Protein AF-A0A848V2J5-F1 (afdb_monomer_lite)

pLDDT: mean 89.2, std 7.82, range [51.78, 96.5]

Foldseek 3Di:
DVLVVVLVVLVVVLVVVLVVLQVQLPDDDPDPLVSVLRNVLSNLVSQLSNLVSVCVSCVSVVDDCVVVSVVSNVVSVVVNVVSVVVSCCVVVVVVVVVVVVVVVVVD

Radius of gyration: 19.84 Å; chains: 1; bounding box: 43×23×65 Å

Sequence (107 aa):
MEQYLPTLIMLAITVAFTALILFPTRFKFGTDLVRFYWIGFWVFLAMISFVAGGSQVLSLAGFQIDDIAVAALTGILTSFVLFVVFAWVRLAGAAMFEGFRRIRKTA

Secondary structure (DSSP, 8-state):
-TTHHHHHHHHHHHHHHHHHHTGGGG---SSHHHHHHHHHHHHHHHHHHHHHHHHHHHHHTT---HHHHHHHHHHHHHHHHHHHHHHHHHHHHHHHHHHHHHHHHH-

Structure (mmCIF, N/CA/C/O backbone):
data_AF-A0A848V2J5-F1
#
_entry.id   AF-A0A848V2J5-F1
#
loop_
_atom_site.group_PDB
_atom_site.id
_atom_site.type_symbol
_atom_site.label_atom_id
_atom_site.label_alt_id
_atom_site.label_comp_id
_atom_site.label_asym_id
_atom_site.label_entity_id
_atom_site.label_seq_id
_atom_site.pdbx_PDB_ins_code
_atom_site.Cartn_x
_atom_site.Cartn_y
_atom_site.Cartn_z
_atom_site.occupancy
_atom_site.B_iso_or_equiv
_atom_site.auth_seq_id
_atom_site.auth_comp_id
_atom_site.auth_asym_id
_atom_site.auth_atom_id
_atom_site.pdbx_PDB_model_num
ATOM 1 N N . MET A 1 1 ? 19.264 -9.099 -27.340 1.00 51.78 1 MET A N 1
ATOM 2 C CA . MET A 1 1 ? 18.246 -10.078 -26.889 1.00 51.78 1 MET A CA 1
ATOM 3 C C . MET A 1 1 ? 18.444 -10.529 -25.439 1.00 51.78 1 MET A C 1
ATOM 5 O O . MET A 1 1 ? 17.470 -10.947 -24.835 1.00 51.78 1 MET A O 1
ATOM 9 N N . GLU A 1 2 ? 19.637 -10.373 -24.852 1.00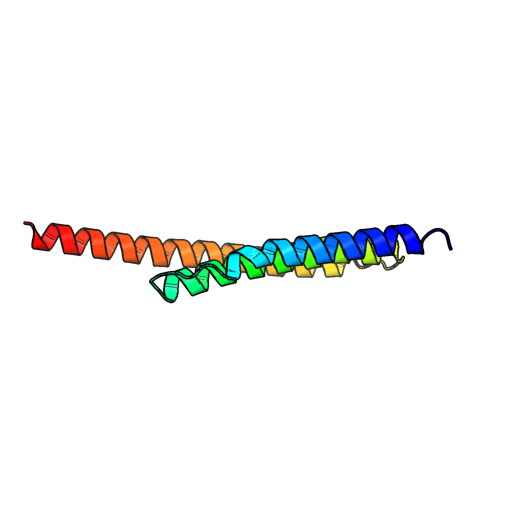 62.25 2 GLU A N 1
ATOM 10 C CA . GLU A 1 2 ? 19.956 -10.816 -23.477 1.00 62.25 2 GLU A CA 1
ATOM 11 C C . GLU A 1 2 ? 19.228 -10.042 -22.355 1.00 62.25 2 GLU A C 1
ATOM 13 O O . GLU A 1 2 ? 19.054 -10.556 -21.258 1.00 62.25 2 GLU A O 1
ATOM 18 N N . GLN A 1 3 ? 18.752 -8.821 -22.625 1.00 67.31 3 GLN A N 1
ATOM 19 C CA . GLN A 1 3 ? 18.168 -7.938 -21.604 1.00 67.31 3 GLN A CA 1
ATOM 20 C C . GLN A 1 3 ? 16.666 -8.165 -21.355 1.00 67.31 3 GLN A C 1
ATOM 22 O O . GLN A 1 3 ? 16.166 -7.846 -20.286 1.00 67.31 3 GLN A O 1
ATOM 27 N N . TYR A 1 4 ? 15.930 -8.763 -22.298 1.00 81.44 4 TYR A N 1
ATOM 28 C CA . TYR A 1 4 ? 14.471 -8.913 -22.173 1.00 81.44 4 TYR A CA 1
ATOM 29 C C . TYR A 1 4 ? 14.055 -10.008 -21.187 1.00 81.44 4 TYR A C 1
ATOM 31 O O . TYR A 1 4 ? 13.032 -9.884 -20.516 1.00 81.44 4 TYR A O 1
ATOM 39 N N . LEU A 1 5 ? 14.847 -11.077 -21.091 1.00 89.94 5 LEU A N 1
ATOM 40 C CA . LEU A 1 5 ? 14.564 -12.210 -20.216 1.00 89.94 5 LEU A CA 1
ATOM 41 C C . LEU A 1 5 ? 14.552 -11.821 -18.722 1.00 89.94 5 LEU A C 1
ATOM 43 O O . LEU A 1 5 ? 13.544 -12.092 -18.067 1.00 89.94 5 LEU A O 1
ATOM 47 N N . PRO A 1 6 ? 15.572 -11.132 -18.168 1.00 89.56 6 PRO A N 1
ATOM 48 C CA . PRO A 1 6 ? 15.536 -10.692 -16.772 1.00 89.56 6 PRO A CA 1
ATOM 49 C C . PRO A 1 6 ? 14.426 -9.667 -16.497 1.00 89.56 6 PRO A C 1
ATOM 51 O O . PRO A 1 6 ? 13.756 -9.766 -15.469 1.00 89.56 6 PRO A O 1
ATOM 54 N N . THR A 1 7 ? 14.157 -8.741 -17.425 1.00 91.56 7 THR A N 1
ATOM 55 C CA . THR A 1 7 ? 13.055 -7.772 -17.295 1.00 91.56 7 THR A CA 1
ATOM 56 C C . THR A 1 7 ? 11.695 -8.466 -17.191 1.00 91.56 7 THR A C 1
ATOM 58 O O . THR A 1 7 ? 10.890 -8.122 -16.326 1.00 91.56 7 THR A O 1
ATOM 61 N N . 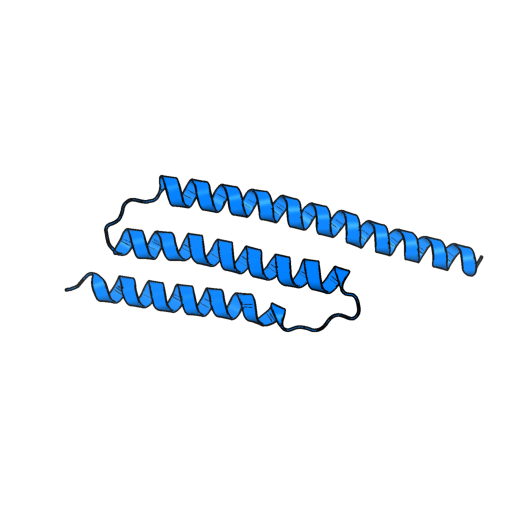LEU A 1 8 ? 11.439 -9.475 -18.032 1.00 91.25 8 LEU A N 1
ATOM 62 C CA . LEU A 1 8 ? 10.187 -10.238 -18.009 1.00 91.25 8 LEU A CA 1
ATOM 63 C C . LEU A 1 8 ? 10.033 -11.067 -16.731 1.00 91.25 8 LEU A C 1
ATOM 65 O O . LEU A 1 8 ? 8.942 -11.105 -16.162 1.00 91.25 8 LEU A O 1
ATOM 69 N N . ILE A 1 9 ? 11.112 -11.694 -16.254 1.00 93.06 9 ILE A N 1
ATOM 70 C CA . ILE A 1 9 ? 11.099 -12.445 -14.992 1.00 93.06 9 ILE A CA 1
ATOM 71 C C . ILE A 1 9 ? 10.777 -11.506 -13.827 1.00 93.06 9 ILE A C 1
ATOM 73 O O . ILE A 1 9 ? 9.899 -11.806 -13.019 1.00 93.06 9 ILE A O 1
ATOM 77 N N . MET A 1 10 ? 11.434 -10.346 -13.758 1.00 93.31 10 MET A N 1
ATOM 78 C CA . MET A 1 10 ? 11.197 -9.383 -12.687 1.00 93.31 10 MET A CA 1
ATOM 79 C C . MET A 1 10 ? 9.777 -8.805 -12.725 1.00 93.31 10 MET A C 1
ATOM 81 O O . MET A 1 10 ? 9.150 -8.647 -11.674 1.00 93.31 10 MET A O 1
ATOM 85 N N . LEU A 1 11 ? 9.235 -8.561 -13.922 1.00 93.00 11 LEU A N 1
ATOM 86 C CA . LEU A 1 11 ? 7.844 -8.152 -14.100 1.00 93.00 11 LEU A CA 1
ATOM 87 C C . LEU A 1 11 ? 6.882 -9.233 -13.594 1.00 93.00 11 LEU A C 1
ATOM 89 O O . LEU A 1 11 ? 5.983 -8.932 -12.812 1.00 93.00 11 LEU A O 1
ATOM 93 N N . ALA A 1 12 ? 7.089 -10.490 -13.994 1.00 95.00 12 ALA A N 1
ATOM 94 C CA . ALA A 1 12 ? 6.245 -11.607 -13.581 1.00 95.00 12 ALA A CA 1
ATOM 95 C C . ALA A 1 12 ? 6.258 -11.799 -12.057 1.00 95.00 12 ALA A C 1
ATOM 97 O O . ALA A 1 12 ? 5.196 -11.945 -11.451 1.00 95.00 12 ALA A O 1
ATOM 98 N N . ILE A 1 13 ? 7.437 -11.732 -11.431 1.00 94.88 13 ILE A N 1
ATOM 99 C CA . ILE A 1 13 ? 7.586 -11.810 -9.972 1.00 94.88 13 ILE A CA 1
ATOM 100 C C . ILE A 1 13 ? 6.869 -10.634 -9.306 1.00 94.88 13 ILE A C 1
ATOM 102 O O . ILE A 1 13 ? 6.081 -10.852 -8.391 1.00 94.88 13 ILE A O 1
ATOM 106 N N . THR A 1 14 ? 7.073 -9.404 -9.785 1.00 94.38 14 THR A N 1
ATOM 107 C CA . THR A 1 14 ? 6.419 -8.214 -9.217 1.00 94.38 14 THR A CA 1
ATOM 108 C C . THR A 1 14 ? 4.900 -8.350 -9.264 1.00 94.38 14 THR A C 1
ATOM 110 O O . THR A 1 14 ? 4.238 -8.192 -8.243 1.00 94.38 14 THR A O 1
ATOM 113 N N . VAL A 1 15 ? 4.339 -8.729 -10.416 1.00 93.81 15 VAL A N 1
ATOM 114 C CA . VAL A 1 15 ? 2.891 -8.927 -10.574 1.00 93.81 15 VAL A CA 1
ATOM 115 C C . VAL A 1 15 ? 2.383 -10.053 -9.671 1.00 93.81 15 VAL A C 1
ATOM 117 O O . VAL A 1 15 ? 1.361 -9.880 -9.005 1.00 93.81 15 VAL A O 1
ATOM 120 N N . ALA A 1 16 ? 3.095 -11.180 -9.602 1.00 94.94 16 ALA A N 1
ATOM 121 C CA . ALA A 1 16 ? 2.715 -12.310 -8.760 1.00 94.94 16 ALA A CA 1
ATOM 122 C C . ALA A 1 16 ? 2.704 -11.931 -7.270 1.00 94.94 16 ALA A C 1
ATOM 124 O O . ALA A 1 16 ? 1.719 -12.190 -6.578 1.00 94.94 16 ALA A O 1
ATOM 125 N N . PHE A 1 17 ? 3.753 -11.269 -6.779 1.00 94.31 17 PHE A N 1
ATOM 126 C CA . PHE A 1 17 ? 3.834 -10.836 -5.384 1.00 94.31 17 PHE A CA 1
ATOM 127 C C . PHE A 1 17 ? 2.816 -9.743 -5.058 1.00 94.31 17 PHE A C 1
ATOM 129 O O . PHE A 1 17 ? 2.126 -9.850 -4.046 1.00 94.31 17 PHE A O 1
ATOM 136 N N . THR A 1 18 ? 2.641 -8.740 -5.921 1.00 93.19 18 THR A N 1
ATOM 137 C CA . THR A 1 18 ? 1.603 -7.715 -5.742 1.00 93.19 18 THR A CA 1
ATOM 138 C C . THR A 1 18 ? 0.206 -8.344 -5.683 1.00 93.19 18 THR A C 1
ATOM 140 O O . THR A 1 18 ? -0.602 -7.967 -4.834 1.00 93.19 18 THR A O 1
ATOM 143 N N . ALA A 1 19 ? -0.080 -9.348 -6.518 1.00 93.31 19 ALA A N 1
ATOM 144 C CA . ALA A 1 19 ? -1.348 -10.074 -6.478 1.00 93.31 19 ALA A CA 1
ATOM 145 C C . ALA A 1 19 ? -1.516 -10.902 -5.191 1.00 93.31 19 ALA A C 1
ATOM 147 O O . ALA A 1 19 ? -2.602 -10.914 -4.606 1.00 93.31 19 ALA A O 1
ATOM 148 N N . LEU A 1 20 ? -0.451 -11.556 -4.715 1.00 94.06 20 LEU A N 1
ATOM 149 C CA . LEU A 1 20 ? -0.459 -12.304 -3.453 1.00 94.06 20 LEU A CA 1
ATOM 150 C C . LEU A 1 20 ? -0.696 -11.392 -2.244 1.00 94.06 20 LEU A C 1
ATOM 152 O O . LEU A 1 20 ? -1.455 -11.756 -1.348 1.00 94.06 20 LEU A O 1
ATOM 156 N N . ILE A 1 21 ? -0.125 -10.186 -2.241 1.00 92.81 21 ILE A N 1
ATOM 157 C CA . ILE A 1 21 ? -0.348 -9.180 -1.191 1.00 92.81 21 ILE A CA 1
ATOM 158 C C . ILE A 1 21 ? -1.819 -8.755 -1.127 1.00 92.81 21 ILE A C 1
ATOM 160 O O . ILE A 1 21 ? -2.320 -8.436 -0.053 1.00 92.81 21 ILE A O 1
ATOM 164 N N . LEU A 1 22 ? -2.552 -8.801 -2.241 1.00 92.62 22 LEU A N 1
ATOM 165 C CA . LEU A 1 22 ? -3.986 -8.509 -2.253 1.00 92.62 22 LEU A CA 1
ATOM 166 C C . LEU A 1 22 ? -4.851 -9.685 -1.781 1.00 92.62 22 LEU A C 1
ATOM 168 O O . LEU A 1 22 ? -6.040 -9.489 -1.531 1.00 92.62 22 LEU A O 1
ATOM 172 N N . PHE A 1 23 ? -4.307 -10.891 -1.613 1.00 91.81 23 PHE A N 1
ATOM 173 C CA . PHE A 1 23 ? -5.081 -12.061 -1.185 1.00 91.81 23 PHE A CA 1
ATOM 174 C C . PHE A 1 23 ? -5.865 -11.850 0.128 1.00 91.81 23 PHE A C 1
ATOM 176 O O . PHE A 1 23 ? -7.061 -12.165 0.165 1.00 91.81 23 PHE A O 1
ATOM 183 N N . PRO A 1 24 ? -5.281 -11.250 1.184 1.00 90.00 24 PRO A N 1
ATOM 184 C CA . PRO A 1 24 ? -5.972 -11.059 2.454 1.00 90.00 24 PRO A CA 1
ATOM 185 C C . PRO A 1 24 ? -7.159 -10.091 2.371 1.00 90.00 24 PRO A C 1
ATOM 187 O O . PRO A 1 24 ? -8.007 -10.099 3.262 1.00 90.00 24 PRO A O 1
ATOM 190 N N . THR A 1 25 ? -7.289 -9.287 1.307 1.00 90.75 25 THR A N 1
ATOM 191 C CA . THR A 1 25 ? -8.440 -8.377 1.116 1.00 90.75 25 THR A CA 1
ATOM 192 C C . THR A 1 25 ? -9.784 -9.108 1.046 1.00 90.75 25 THR A C 1
ATOM 194 O O . THR A 1 25 ? -10.833 -8.495 1.252 1.00 90.75 25 THR A O 1
ATOM 197 N N . ARG A 1 26 ? -9.773 -10.424 0.797 1.00 87.94 26 ARG A N 1
ATOM 198 C CA . ARG A 1 26 ? -10.980 -11.257 0.736 1.00 87.94 26 ARG A CA 1
ATOM 199 C C . ARG A 1 26 ? -11.538 -11.663 2.099 1.00 87.94 26 ARG A C 1
ATOM 201 O O . ARG A 1 26 ? -12.636 -12.221 2.146 1.00 87.94 26 ARG A O 1
ATOM 208 N N . PHE A 1 27 ? -10.824 -11.409 3.195 1.00 89.69 27 PHE A N 1
ATOM 209 C CA . PHE A 1 27 ? -11.340 -11.727 4.522 1.00 89.69 27 PHE A CA 1
ATOM 210 C C . PHE A 1 27 ? -12.564 -10.872 4.865 1.00 89.69 27 PHE A C 1
ATOM 212 O O . PHE A 1 27 ? -12.600 -9.660 4.642 1.00 89.69 27 PHE A O 1
ATOM 219 N N . LYS A 1 28 ? -13.596 -11.533 5.397 1.00 87.69 28 LYS A N 1
ATOM 220 C CA . LYS A 1 28 ? -14.831 -10.890 5.847 1.00 87.69 28 LYS A CA 1
ATOM 221 C C . LYS A 1 28 ? -14.684 -10.516 7.318 1.00 87.69 28 LYS A C 1
ATOM 223 O O . LYS A 1 28 ? -14.327 -11.363 8.130 1.00 87.69 28 LYS A O 1
ATOM 228 N N . PHE A 1 29 ? -14.997 -9.268 7.650 1.00 86.31 29 PHE A N 1
ATOM 229 C CA . PHE A 1 29 ? -15.010 -8.766 9.024 1.00 86.31 29 PHE A CA 1
ATOM 230 C C . PHE A 1 29 ? -16.435 -8.423 9.441 1.00 86.31 29 PHE A C 1
ATOM 232 O O . PHE A 1 29 ? -17.254 -8.059 8.600 1.00 86.31 29 PHE A O 1
ATOM 239 N N . GLY A 1 30 ? -16.719 -8.533 10.740 1.00 79.81 30 GLY A N 1
ATOM 240 C CA . GLY A 1 30 ? -18.044 -8.239 11.292 1.00 79.81 30 GLY A CA 1
ATOM 241 C C . GLY A 1 30 ? -18.417 -6.754 11.268 1.00 79.81 30 GLY A C 1
ATOM 242 O O . GLY A 1 30 ? -19.595 -6.429 11.335 1.00 79.81 30 GLY A O 1
ATOM 243 N N . THR A 1 31 ? -17.438 -5.853 11.157 1.00 86.19 31 THR A N 1
ATOM 244 C CA . THR A 1 31 ? -17.662 -4.405 11.083 1.00 86.19 31 THR A CA 1
ATOM 245 C C . THR A 1 31 ? -17.061 -3.820 9.809 1.00 86.19 31 THR A C 1
ATOM 247 O O . THR A 1 31 ? -15.895 -4.063 9.479 1.00 86.19 31 THR A O 1
ATOM 250 N N . ASP A 1 32 ? -17.844 -2.991 9.113 1.00 87.69 32 ASP A N 1
ATOM 251 C CA . ASP A 1 32 ? -17.410 -2.322 7.879 1.00 87.69 32 ASP A CA 1
ATOM 252 C C . ASP A 1 32 ? -16.197 -1.414 8.106 1.00 87.69 32 ASP A C 1
ATOM 254 O O . ASP A 1 32 ? -15.342 -1.282 7.231 1.00 87.69 32 ASP A O 1
ATOM 258 N N . LEU A 1 33 ? -16.069 -0.850 9.312 1.00 88.06 33 LEU A N 1
ATOM 259 C CA . LEU A 1 33 ? -14.928 -0.021 9.686 1.00 88.06 33 LEU A CA 1
ATOM 260 C C . LEU A 1 33 ? -13.615 -0.817 9.674 1.00 88.06 33 LEU A C 1
ATOM 262 O O . LEU A 1 33 ? -12.639 -0.387 9.065 1.00 88.06 33 LEU A O 1
ATOM 266 N N . VAL A 1 34 ? -13.588 -1.991 10.314 1.00 88.75 34 VAL A N 1
ATOM 267 C CA . VAL A 1 34 ? -12.393 -2.851 10.345 1.00 88.75 34 VAL A CA 1
ATOM 268 C C . VAL A 1 34 ? -12.079 -3.357 8.942 1.00 88.75 34 VAL A C 1
ATOM 270 O O . VAL A 1 34 ? -10.920 -3.354 8.535 1.00 88.75 34 VAL A O 1
ATOM 273 N N . ARG A 1 35 ? -13.112 -3.707 8.166 1.00 91.06 35 ARG A N 1
ATOM 274 C CA . ARG A 1 35 ? -12.961 -4.124 6.770 1.00 91.06 35 ARG A CA 1
ATOM 275 C C . ARG A 1 35 ? -12.320 -3.038 5.904 1.00 91.06 35 ARG A C 1
ATOM 277 O O . ARG A 1 35 ? -11.433 -3.357 5.118 1.00 91.06 35 ARG A O 1
ATOM 284 N N . PHE A 1 36 ? -12.733 -1.778 6.048 1.00 91.31 36 PHE A N 1
ATOM 285 C CA . PHE A 1 36 ? -12.148 -0.655 5.312 1.00 91.31 36 PHE A CA 1
ATOM 286 C C . PHE A 1 36 ? -10.652 -0.503 5.608 1.00 91.31 36 PHE A C 1
ATOM 288 O O . PHE A 1 36 ? -9.846 -0.455 4.679 1.00 91.31 36 PHE A O 1
ATOM 295 N N . TYR A 1 37 ? -10.272 -0.493 6.890 1.00 92.75 37 TYR A N 1
ATOM 296 C CA . TYR A 1 37 ? -8.866 -0.363 7.278 1.00 92.75 37 TYR A CA 1
ATOM 297 C C . TYR A 1 37 ? -8.023 -1.563 6.857 1.00 92.75 37 TYR A C 1
ATOM 299 O O . TYR A 1 37 ? -6.893 -1.391 6.405 1.00 92.75 37 TYR A O 1
ATOM 307 N N . TRP A 1 38 ? -8.593 -2.764 6.934 1.00 93.56 38 TRP A N 1
ATOM 308 C CA . TRP A 1 38 ? -7.952 -3.983 6.465 1.00 93.56 38 TRP A CA 1
ATOM 309 C C . TRP A 1 38 ? -7.685 -3.946 4.960 1.00 93.56 38 TRP A C 1
ATOM 311 O O . TRP A 1 38 ? -6.548 -4.126 4.534 1.00 93.56 38 TRP A O 1
ATOM 321 N N . ILE A 1 39 ? -8.709 -3.672 4.144 1.00 94.00 39 ILE A N 1
ATOM 322 C CA . ILE A 1 39 ? -8.553 -3.597 2.685 1.00 94.00 39 ILE A CA 1
ATOM 323 C C . ILE A 1 39 ? -7.562 -2.492 2.320 1.00 94.00 39 ILE A C 1
ATOM 325 O O . ILE A 1 39 ? -6.646 -2.740 1.539 1.00 94.00 39 ILE A O 1
ATOM 329 N N . GLY A 1 40 ? -7.707 -1.302 2.909 1.00 92.69 40 GLY A N 1
ATOM 330 C CA . GLY A 1 40 ? -6.814 -0.177 2.644 1.00 92.69 40 GLY A CA 1
ATOM 331 C C . GLY A 1 40 ? -5.355 -0.504 2.958 1.00 92.69 40 GLY A C 1
ATOM 332 O O . GLY A 1 40 ? -4.490 -0.235 2.130 1.00 92.69 40 GLY A O 1
ATOM 333 N N . PHE A 1 41 ? -5.080 -1.163 4.087 1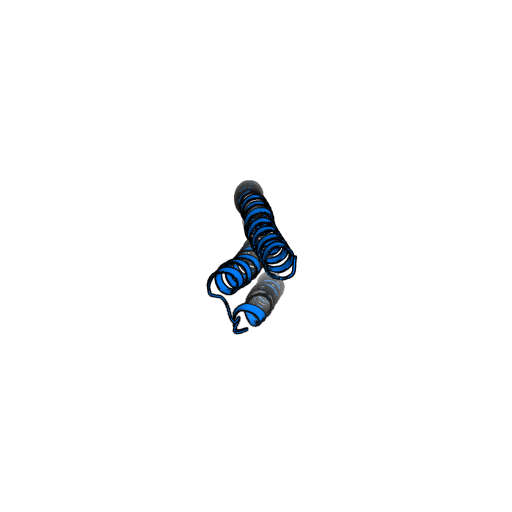.00 94.81 41 PHE A N 1
ATOM 334 C CA . PHE A 1 41 ? -3.730 -1.591 4.463 1.00 94.81 41 PHE A CA 1
ATOM 335 C C . PHE A 1 41 ? -3.080 -2.465 3.380 1.00 94.81 41 PHE A C 1
ATOM 337 O O . PHE A 1 41 ? -1.980 -2.166 2.918 1.00 94.81 41 PHE A O 1
ATOM 344 N N . TRP A 1 42 ? -3.782 -3.501 2.919 1.00 94.94 42 TRP A N 1
ATOM 345 C CA . TRP A 1 42 ? -3.262 -4.405 1.889 1.00 94.94 42 TRP A CA 1
ATOM 346 C C . TRP A 1 42 ? -3.143 -3.743 0.514 1.00 94.94 42 TRP A C 1
ATOM 348 O O . TRP A 1 42 ? -2.199 -4.028 -0.218 1.00 94.94 42 TRP A O 1
ATOM 358 N N . VAL A 1 43 ? -4.050 -2.825 0.170 1.00 94.94 43 VAL A N 1
ATOM 359 C CA . VAL A 1 43 ? -3.963 -2.042 -1.073 1.00 94.94 43 VAL A CA 1
ATOM 360 C C . VAL A 1 43 ? -2.744 -1.119 -1.060 1.00 94.94 43 VAL A C 1
ATOM 362 O O . VAL A 1 43 ? -2.031 -1.054 -2.060 1.00 94.94 43 VAL A O 1
ATOM 365 N N . PHE A 1 44 ? -2.455 -0.451 0.061 1.00 95.69 44 PHE A N 1
ATOM 366 C CA . PHE A 1 44 ? -1.241 0.356 0.194 1.00 95.69 44 PHE A CA 1
ATOM 367 C C . PHE A 1 44 ? 0.018 -0.496 0.049 1.00 95.69 44 PHE A C 1
ATOM 369 O O . PHE A 1 44 ? 0.911 -0.123 -0.709 1.00 95.69 44 PHE A O 1
ATOM 376 N N . LEU A 1 45 ? 0.076 -1.660 0.704 1.00 95.25 45 LEU A N 1
ATOM 377 C CA . LEU A 1 45 ? 1.203 -2.581 0.547 1.00 95.25 45 LEU A CA 1
ATOM 378 C C . LEU A 1 45 ? 1.371 -3.035 -0.906 1.00 95.25 45 LEU A C 1
ATOM 380 O O . LEU A 1 45 ? 2.482 -3.012 -1.428 1.00 95.25 45 LEU A O 1
ATOM 384 N N . ALA A 1 46 ? 0.275 -3.381 -1.584 1.00 94.94 46 ALA A N 1
ATOM 385 C CA . ALA A 1 46 ? 0.306 -3.771 -2.989 1.00 94.94 46 ALA A CA 1
ATOM 386 C C . ALA A 1 46 ? 0.831 -2.635 -3.881 1.00 94.94 46 ALA A C 1
ATOM 388 O O . ALA A 1 46 ? 1.631 -2.885 -4.782 1.00 94.94 46 ALA A O 1
ATOM 389 N N . MET A 1 47 ? 0.434 -1.390 -3.604 1.00 94.62 47 MET A N 1
ATOM 390 C CA . MET A 1 47 ? 0.897 -0.211 -4.333 1.00 94.62 47 MET A CA 1
ATOM 391 C C . MET A 1 47 ? 2.388 0.065 -4.093 1.00 94.62 47 MET A C 1
ATOM 393 O O . MET A 1 47 ? 3.118 0.307 -5.052 1.00 94.62 47 MET A O 1
ATOM 397 N N . ILE A 1 48 ? 2.860 -0.038 -2.845 1.00 95.06 48 ILE 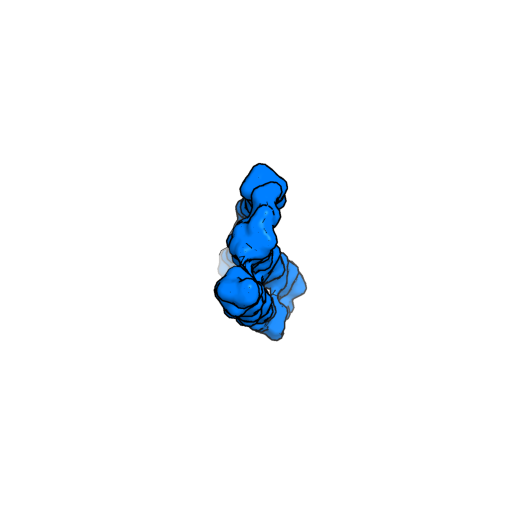A N 1
ATOM 398 C CA . ILE A 1 48 ? 4.284 0.100 -2.501 1.00 95.06 48 ILE A CA 1
ATOM 399 C C . ILE A 1 48 ? 5.103 -0.966 -3.233 1.00 95.06 48 ILE A C 1
ATOM 401 O O . ILE A 1 48 ? 6.078 -0.634 -3.905 1.00 95.06 48 ILE A O 1
ATOM 405 N N . SER A 1 49 ? 4.689 -2.234 -3.155 1.00 94.19 49 SER A N 1
ATOM 406 C CA . SER A 1 49 ? 5.371 -3.335 -3.840 1.00 94.19 49 SER A CA 1
ATOM 407 C C . SER A 1 49 ? 5.355 -3.177 -5.357 1.00 94.19 49 SER A C 1
ATOM 409 O O . SER A 1 49 ? 6.364 -3.450 -6.002 1.00 94.19 49 SER A O 1
ATOM 411 N N . PHE A 1 50 ? 4.248 -2.698 -5.929 1.00 94.50 50 PHE A N 1
ATOM 412 C CA . PHE A 1 50 ? 4.148 -2.454 -7.364 1.00 94.50 50 PHE A CA 1
ATOM 413 C C . PHE A 1 50 ? 5.096 -1.347 -7.829 1.00 94.50 50 PHE A C 1
ATOM 415 O O . PHE A 1 50 ? 5.805 -1.538 -8.810 1.00 94.50 50 PHE A O 1
ATOM 422 N N . VAL A 1 51 ? 5.152 -0.211 -7.126 1.00 94.06 51 VAL A N 1
ATOM 423 C CA . VAL A 1 51 ? 6.048 0.899 -7.490 1.00 94.06 51 VAL A CA 1
ATOM 424 C C . VAL A 1 51 ? 7.513 0.513 -7.283 1.00 94.06 51 VAL A C 1
ATOM 426 O O . VAL A 1 51 ? 8.337 0.785 -8.151 1.00 94.06 51 VAL A O 1
ATOM 429 N N . ALA A 1 52 ? 7.834 -0.177 -6.185 1.00 93.12 52 ALA A N 1
ATOM 430 C CA . ALA A 1 52 ? 9.193 -0.628 -5.892 1.00 93.12 52 ALA A CA 1
ATOM 431 C C . ALA A 1 52 ? 9.691 -1.716 -6.860 1.00 93.12 52 ALA A C 1
ATOM 433 O O . ALA A 1 52 ? 10.843 -1.685 -7.278 1.00 93.12 52 ALA A O 1
ATOM 434 N N . GLY A 1 53 ? 8.846 -2.685 -7.226 1.00 92.12 53 GLY A N 1
ATOM 435 C CA . GLY A 1 53 ? 9.204 -3.709 -8.211 1.00 92.12 53 GLY A CA 1
ATOM 436 C C . GLY A 1 53 ? 9.192 -3.164 -9.639 1.00 92.12 53 GLY A C 1
ATOM 437 O O . GLY A 1 53 ? 10.093 -3.445 -10.425 1.00 92.12 53 GLY A O 1
ATOM 438 N N . GLY A 1 54 ? 8.212 -2.316 -9.960 1.00 91.38 54 GLY A N 1
ATOM 439 C CA . GLY A 1 54 ? 8.087 -1.658 -11.255 1.00 91.38 54 GLY A CA 1
ATOM 440 C C . GLY A 1 54 ? 9.288 -0.774 -11.579 1.00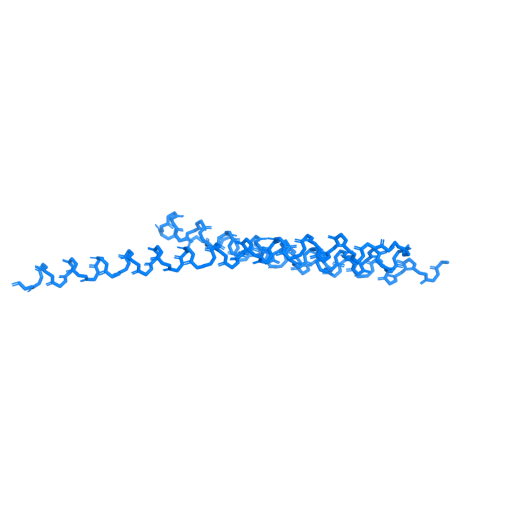 91.38 54 GLY A C 1
ATOM 441 O O . GLY A 1 54 ? 9.782 -0.829 -12.703 1.00 91.38 54 GLY A O 1
ATOM 442 N N . SER A 1 55 ? 9.820 -0.029 -10.602 1.00 93.00 55 SER A N 1
ATOM 443 C CA . SER A 1 55 ? 11.002 0.809 -10.830 1.00 93.00 55 SER A CA 1
ATOM 444 C C . SER A 1 55 ? 12.220 -0.004 -11.269 1.00 93.00 55 SER A C 1
ATOM 446 O O . SER A 1 55 ? 12.929 0.384 -12.194 1.00 93.00 55 SER A O 1
ATOM 448 N N . GLN A 1 56 ? 12.404 -1.185 -10.682 1.00 91.50 56 GLN A N 1
ATOM 449 C CA . GLN A 1 56 ? 13.483 -2.099 -11.039 1.00 91.50 56 GLN A CA 1
ATOM 450 C C . GLN A 1 56 ? 13.285 -2.729 -12.424 1.00 91.50 56 GLN A C 1
ATOM 452 O O . GLN A 1 56 ? 14.238 -2.845 -13.191 1.00 91.50 56 GLN A O 1
ATOM 457 N N . VAL A 1 57 ? 12.046 -3.081 -12.789 1.00 91.88 57 VAL A N 1
ATOM 458 C CA . VAL A 1 57 ? 11.718 -3.566 -14.144 1.00 91.88 57 VAL A CA 1
ATOM 459 C C . VAL A 1 57 ? 12.067 -2.512 -15.196 1.00 91.88 57 VAL A C 1
ATOM 461 O O . VAL A 1 57 ? 12.670 -2.830 -16.220 1.00 91.88 57 VAL A O 1
ATOM 464 N N . LEU A 1 58 ? 11.705 -1.256 -14.944 1.00 90.69 58 LEU A N 1
ATOM 465 C CA . LEU A 1 58 ? 11.998 -0.129 -15.830 1.00 90.69 58 LEU A CA 1
ATOM 466 C C . LEU A 1 58 ? 13.503 0.179 -15.899 1.00 90.69 58 LEU A C 1
ATOM 468 O O . LEU A 1 58 ? 14.007 0.419 -16.996 1.00 90.69 58 LEU A O 1
ATOM 472 N N . SER A 1 59 ? 14.223 0.073 -14.778 1.00 90.06 59 SER A N 1
ATOM 473 C CA . SER A 1 59 ? 15.688 0.175 -14.739 1.00 90.06 59 SER A CA 1
ATOM 474 C C . SER A 1 59 ? 16.351 -0.912 -15.596 1.00 90.06 59 SER A C 1
ATOM 476 O O . SER A 1 59 ? 17.178 -0.615 -16.460 1.00 90.06 59 SER A O 1
ATOM 478 N N . LEU A 1 60 ? 15.893 -2.166 -15.481 1.00 88.81 60 LEU A N 1
ATOM 479 C CA . LEU A 1 60 ? 16.341 -3.270 -16.338 1.00 88.81 60 LEU A CA 1
ATOM 480 C C . LEU A 1 60 ? 15.975 -3.073 -17.813 1.00 88.81 60 LEU A C 1
ATOM 482 O O . LEU A 1 60 ? 16.685 -3.566 -18.683 1.00 88.81 60 LEU A O 1
ATOM 486 N N . ALA A 1 61 ? 14.890 -2.361 -18.116 1.00 88.38 61 ALA A N 1
ATOM 487 C CA . ALA A 1 61 ? 14.512 -2.001 -19.482 1.00 88.38 61 ALA A CA 1
ATOM 488 C C . ALA A 1 61 ? 15.315 -0.808 -20.047 1.00 88.38 61 ALA A C 1
ATOM 490 O O . ALA A 1 61 ? 15.141 -0.465 -21.216 1.00 88.38 61 ALA A O 1
ATOM 491 N N . GLY A 1 62 ? 16.209 -0.205 -19.253 1.00 87.25 62 GLY A N 1
ATOM 492 C CA . GLY A 1 62 ? 17.080 0.900 -19.660 1.00 87.25 62 GLY A CA 1
ATOM 493 C C . GLY A 1 62 ? 16.493 2.296 -19.434 1.00 87.25 62 GLY A C 1
ATOM 494 O O . GLY A 1 62 ? 17.069 3.274 -19.909 1.00 87.25 62 GLY A O 1
ATOM 495 N N . PHE A 1 63 ? 15.371 2.416 -18.720 1.00 87.88 63 PHE A N 1
ATOM 496 C CA . PHE A 1 63 ? 14.782 3.709 -18.370 1.00 87.88 63 PHE A CA 1
ATOM 497 C C . PHE A 1 63 ? 15.329 4.209 -17.029 1.00 87.88 63 PHE A C 1
ATOM 499 O O . PHE A 1 63 ? 15.221 3.524 -16.014 1.00 87.88 63 PHE A O 1
ATOM 506 N N . GLN A 1 64 ? 15.862 5.433 -17.008 1.00 85.56 64 GLN A N 1
ATOM 507 C CA . GLN A 1 64 ? 16.229 6.127 -15.772 1.00 85.56 64 GLN A CA 1
ATOM 508 C C . GLN A 1 64 ? 14.997 6.834 -15.210 1.00 85.56 64 GLN A C 1
ATOM 510 O O . GLN A 1 64 ? 14.563 7.858 -15.733 1.00 85.56 64 GLN A O 1
ATOM 515 N N . ILE A 1 65 ? 14.402 6.258 -14.170 1.00 86.25 65 ILE A N 1
ATOM 516 C CA . ILE A 1 65 ? 13.185 6.780 -13.526 1.00 86.25 65 ILE A CA 1
ATOM 517 C C . ILE A 1 65 ? 13.332 6.889 -12.005 1.00 86.25 65 ILE A C 1
ATOM 519 O O . ILE A 1 65 ? 12.329 6.959 -11.294 1.00 86.25 65 ILE A O 1
ATOM 523 N N . ASP A 1 66 ? 14.569 6.898 -11.506 1.00 85.62 66 ASP A N 1
ATOM 524 C CA . ASP A 1 66 ? 14.869 6.841 -10.074 1.00 85.62 66 ASP A CA 1
ATOM 525 C C . ASP A 1 66 ? 14.194 7.987 -9.310 1.00 85.62 66 ASP A C 1
ATOM 527 O O . ASP A 1 66 ? 13.498 7.741 -8.326 1.00 85.62 66 ASP A O 1
ATOM 531 N N . ASP A 1 67 ? 14.267 9.217 -9.824 1.00 89.06 67 ASP A N 1
ATOM 532 C CA . ASP A 1 67 ? 13.663 10.389 -9.177 1.00 89.06 67 ASP A CA 1
ATOM 533 C C . ASP A 1 67 ? 12.132 10.287 -9.078 1.00 89.06 67 ASP A C 1
ATOM 535 O O . ASP A 1 67 ? 11.536 10.575 -8.036 1.00 89.06 67 ASP A O 1
ATOM 539 N N . ILE A 1 68 ? 11.480 9.830 -10.154 1.00 89.50 68 ILE A N 1
ATOM 540 C CA . ILE A 1 68 ? 10.018 9.684 -10.209 1.00 89.50 68 ILE A CA 1
ATOM 541 C C . ILE A 1 68 ? 9.570 8.545 -9.290 1.00 89.50 68 ILE A C 1
ATOM 543 O O . ILE A 1 68 ? 8.593 8.689 -8.552 1.00 89.50 68 ILE A O 1
ATOM 547 N N . ALA A 1 69 ? 10.290 7.422 -9.309 1.00 90.56 69 ALA A N 1
ATOM 548 C CA . ALA A 1 69 ? 10.005 6.274 -8.461 1.00 90.56 69 ALA A CA 1
ATOM 549 C C . ALA A 1 69 ? 10.163 6.625 -6.976 1.00 90.56 69 ALA A C 1
ATOM 551 O O . ALA A 1 69 ? 9.292 6.282 -6.175 1.00 90.56 69 ALA A O 1
ATOM 552 N N . VAL A 1 70 ? 11.219 7.356 -6.610 1.00 93.44 70 VAL A N 1
ATOM 553 C CA . VAL A 1 70 ? 11.456 7.819 -5.236 1.00 93.44 70 VAL A CA 1
ATOM 554 C C . VAL A 1 70 ? 10.362 8.784 -4.789 1.00 93.44 70 VAL A C 1
ATOM 556 O O . VAL A 1 70 ? 9.817 8.615 -3.694 1.00 93.44 70 VAL A O 1
ATOM 559 N N . ALA A 1 71 ? 9.985 9.755 -5.624 1.00 93.44 71 ALA A N 1
ATOM 560 C CA . ALA A 1 71 ? 8.912 10.693 -5.303 1.00 93.44 71 ALA A CA 1
ATOM 561 C C . ALA A 1 71 ? 7.566 9.972 -5.099 1.00 93.44 71 ALA A C 1
ATOM 563 O O . ALA A 1 71 ? 6.886 10.195 -4.092 1.00 93.44 71 ALA A O 1
ATOM 564 N N . ALA A 1 72 ? 7.210 9.057 -6.007 1.00 93.31 72 ALA A N 1
ATOM 565 C CA . ALA A 1 72 ? 5.986 8.265 -5.909 1.00 93.31 72 ALA A CA 1
ATOM 566 C C . ALA A 1 72 ? 5.975 7.386 -4.649 1.00 93.31 72 ALA A C 1
ATOM 568 O O . ALA A 1 72 ? 5.008 7.405 -3.886 1.00 93.31 72 ALA A O 1
ATOM 569 N N . LEU A 1 73 ? 7.065 6.658 -4.390 1.00 94.31 73 LEU A N 1
ATOM 570 C CA . LEU A 1 73 ? 7.186 5.767 -3.237 1.00 94.31 73 LEU A CA 1
ATOM 571 C C . LEU A 1 73 ? 7.129 6.560 -1.923 1.00 94.31 73 LEU A C 1
ATOM 573 O O . LEU A 1 73 ? 6.417 6.161 -1.002 1.00 94.31 73 LEU A O 1
ATOM 577 N N . THR A 1 74 ? 7.775 7.726 -1.858 1.00 95.62 74 THR A N 1
ATOM 578 C CA . THR A 1 74 ? 7.713 8.626 -0.694 1.00 95.62 74 THR A CA 1
ATOM 579 C C . THR A 1 74 ? 6.288 9.119 -0.436 1.00 95.62 74 THR A C 1
ATOM 581 O O . THR A 1 74 ? 5.822 9.091 0.708 1.00 95.62 74 THR A O 1
ATOM 584 N N . GLY A 1 75 ? 5.559 9.521 -1.482 1.00 95.81 75 GLY A N 1
ATOM 585 C CA . GLY A 1 75 ? 4.162 9.950 -1.368 1.00 95.81 75 GLY A CA 1
ATOM 586 C C . GLY A 1 75 ? 3.239 8.831 -0.873 1.00 95.81 75 GLY A C 1
ATOM 587 O O . GLY A 1 75 ? 2.425 9.043 0.034 1.00 95.81 75 GLY A O 1
ATOM 588 N N . ILE A 1 76 ? 3.411 7.619 -1.409 1.00 95.56 76 ILE A N 1
ATOM 589 C CA . ILE A 1 76 ? 2.637 6.441 -0.999 1.00 95.56 76 ILE A CA 1
ATOM 590 C C . ILE A 1 76 ? 2.965 6.057 0.447 1.00 95.56 76 ILE A C 1
ATOM 592 O O . ILE A 1 76 ? 2.042 5.836 1.228 1.00 95.56 76 ILE A O 1
ATOM 596 N N . LEU A 1 77 ? 4.244 6.027 0.835 1.00 95.69 77 LEU A N 1
ATOM 597 C CA . LEU A 1 77 ? 4.660 5.717 2.207 1.00 95.69 77 LEU A CA 1
ATOM 598 C C . LEU A 1 77 ? 4.120 6.732 3.212 1.00 95.69 77 LEU A C 1
ATOM 600 O O . LEU A 1 77 ? 3.594 6.342 4.251 1.00 95.69 77 LEU A O 1
ATOM 604 N N . THR A 1 78 ? 4.201 8.023 2.894 1.00 96.50 78 THR A N 1
ATOM 605 C CA . THR A 1 78 ? 3.678 9.080 3.769 1.00 96.50 78 THR A CA 1
ATOM 606 C C . THR A 1 78 ? 2.173 8.904 3.969 1.00 96.50 78 THR A C 1
ATOM 608 O O . THR A 1 78 ? 1.684 8.907 5.099 1.00 96.50 78 THR A O 1
ATOM 611 N N . SER A 1 79 ? 1.442 8.661 2.879 1.00 96.31 79 SER A N 1
ATOM 612 C CA . SER A 1 79 ? -0.001 8.403 2.918 1.00 96.31 79 SER A CA 1
ATOM 613 C C . SER A 1 79 ? -0.339 7.133 3.704 1.00 96.31 79 SER A C 1
ATOM 615 O O . SER A 1 79 ? -1.285 7.126 4.489 1.00 96.31 79 SER A O 1
ATOM 617 N N . PHE A 1 80 ? 0.459 6.077 3.543 1.00 95.69 80 PHE A N 1
ATOM 618 C CA . PHE A 1 80 ? 0.304 4.820 4.265 1.00 95.69 80 PHE A CA 1
ATOM 619 C C . PHE A 1 80 ? 0.497 4.999 5.774 1.00 95.69 80 PHE A C 1
ATOM 621 O O . PHE A 1 80 ? -0.336 4.543 6.555 1.00 95.69 80 PHE A O 1
ATOM 628 N N . VAL A 1 81 ? 1.544 5.712 6.199 1.00 95.94 81 VAL A N 1
ATOM 629 C CA . VAL A 1 81 ? 1.795 5.991 7.621 1.00 95.94 81 VAL A CA 1
ATOM 630 C C . VAL A 1 81 ? 0.641 6.793 8.222 1.00 95.94 81 VAL A C 1
ATOM 632 O O . VAL A 1 81 ? 0.115 6.410 9.268 1.00 95.94 81 VAL A O 1
ATOM 635 N N . LEU A 1 82 ? 0.190 7.855 7.546 1.00 96.12 82 LEU A N 1
ATOM 636 C CA . LEU A 1 82 ? -0.958 8.649 7.997 1.00 96.12 82 LEU A CA 1
ATOM 637 C C . LEU A 1 82 ? -2.232 7.801 8.104 1.00 96.12 82 LEU A C 1
ATOM 639 O O . LEU A 1 82 ? -2.957 7.897 9.096 1.00 96.12 82 LEU A O 1
ATOM 643 N N . PHE A 1 83 ? -2.480 6.932 7.123 1.00 95.62 83 PHE A N 1
ATOM 644 C CA . PHE A 1 83 ? -3.606 6.004 7.134 1.00 95.62 83 PHE A CA 1
ATOM 645 C C . PHE A 1 83 ? -3.551 5.045 8.330 1.00 95.62 83 PHE A C 1
ATOM 647 O O . PHE A 1 83 ? -4.555 4.884 9.024 1.00 95.62 83 PHE A O 1
ATOM 654 N N . VAL A 1 84 ? -2.388 4.447 8.610 1.00 94.25 84 VAL A N 1
ATOM 655 C CA . VAL A 1 84 ? -2.199 3.509 9.729 1.00 94.25 84 VAL A CA 1
ATOM 656 C C . VAL A 1 84 ? -2.369 4.207 11.077 1.00 94.25 84 VAL A C 1
ATOM 658 O O . VAL A 1 84 ? -3.093 3.698 11.932 1.00 94.25 84 VAL A O 1
ATOM 661 N N . VAL A 1 85 ? -1.769 5.386 11.263 1.00 95.00 85 VAL A N 1
ATOM 662 C CA . VAL A 1 85 ? -1.909 6.165 12.506 1.00 95.00 85 VAL A CA 1
ATOM 663 C C . VAL A 1 85 ? -3.372 6.546 12.736 1.00 95.00 85 VAL A C 1
ATOM 665 O O . VAL A 1 85 ? -3.899 6.361 13.835 1.00 95.00 85 VAL A O 1
ATOM 668 N N . PHE A 1 86 ? -4.064 7.013 11.695 1.00 93.56 86 PHE A N 1
ATOM 669 C CA . PHE A 1 86 ? -5.479 7.358 11.791 1.00 93.56 86 PHE A CA 1
ATOM 670 C C . PHE A 1 86 ? -6.357 6.133 12.091 1.00 93.56 86 PHE A C 1
ATOM 672 O O . PHE A 1 86 ? -7.264 6.207 12.925 1.00 93.56 86 PHE A O 1
ATOM 679 N N . ALA A 1 87 ? -6.069 4.991 11.458 1.00 91.50 87 ALA A N 1
ATOM 680 C CA . ALA A 1 87 ? -6.735 3.722 11.732 1.00 91.50 87 ALA A CA 1
ATOM 681 C C . ALA A 1 87 ? -6.573 3.310 13.197 1.00 91.50 87 ALA A C 1
ATOM 683 O O . ALA A 1 87 ? -7.558 2.989 13.861 1.00 91.50 87 ALA A O 1
ATOM 684 N N . TRP A 1 88 ? -5.344 3.373 13.710 1.00 90.00 88 TRP A N 1
ATOM 685 C CA . TRP A 1 88 ? -5.017 3.036 15.091 1.00 90.00 88 TRP A CA 1
ATOM 686 C C . TRP A 1 88 ? -5.764 3.907 16.090 1.00 90.00 88 TRP A C 1
ATOM 688 O O . TRP A 1 88 ? -6.430 3.370 16.973 1.00 90.00 88 TRP A O 1
ATOM 698 N N . VAL A 1 89 ? -5.716 5.231 15.932 1.00 91.50 89 VAL A N 1
ATOM 699 C CA . VAL A 1 89 ? -6.405 6.155 16.845 1.00 91.50 89 VAL A CA 1
ATOM 700 C C . VAL A 1 89 ? -7.911 5.893 16.841 1.00 91.50 89 VAL A C 1
ATOM 702 O O . VAL A 1 89 ? -8.532 5.826 17.903 1.00 91.50 89 VAL A O 1
ATOM 705 N N . ARG A 1 90 ? -8.509 5.682 15.663 1.00 89.44 90 ARG A N 1
ATOM 706 C CA . ARG A 1 90 ? -9.953 5.453 15.548 1.00 89.44 90 ARG A CA 1
ATOM 707 C C . ARG A 1 90 ? -10.384 4.100 16.119 1.00 89.44 90 ARG A C 1
ATOM 709 O O . ARG A 1 90 ? -11.392 4.048 16.823 1.00 89.44 90 ARG A O 1
ATOM 716 N N . LEU A 1 91 ? -9.644 3.022 15.845 1.00 86.75 91 LEU A N 1
ATOM 717 C CA . LEU A 1 91 ? -9.949 1.693 16.387 1.00 86.75 91 LEU A CA 1
ATOM 718 C C . LEU A 1 91 ? -9.712 1.630 17.900 1.00 86.75 91 LEU A C 1
ATOM 720 O O . LEU A 1 91 ? -10.573 1.132 18.622 1.00 86.75 91 LEU A O 1
ATOM 724 N N . ALA A 1 92 ? -8.586 2.157 18.387 1.00 86.44 92 ALA A N 1
ATOM 725 C CA . ALA A 1 92 ? -8.276 2.183 19.814 1.00 86.44 92 ALA A CA 1
ATOM 726 C C . ALA A 1 92 ? -9.284 3.046 20.586 1.00 86.44 92 ALA A C 1
ATOM 728 O O . ALA A 1 92 ? -9.779 2.625 21.629 1.00 86.44 92 ALA A O 1
ATOM 729 N N . GLY A 1 93 ? -9.650 4.214 20.047 1.00 83.69 93 GLY A N 1
ATOM 730 C CA . GLY A 1 93 ? -10.684 5.074 20.622 1.00 83.69 93 GLY A CA 1
ATOM 731 C C . GLY A 1 93 ? -12.043 4.377 20.724 1.00 83.69 93 GLY A C 1
ATOM 732 O O . GLY A 1 93 ? -12.676 4.418 21.779 1.00 83.69 93 GLY A O 1
ATOM 733 N N . ALA A 1 94 ? -12.467 3.676 19.666 1.00 82.94 94 ALA A N 1
ATOM 734 C CA . ALA A 1 94 ? -13.710 2.906 19.675 1.00 82.94 94 ALA A CA 1
ATOM 735 C C . ALA A 1 94 ? -13.681 1.769 20.713 1.00 82.94 94 ALA A C 1
ATOM 737 O O . ALA A 1 94 ? -14.624 1.620 21.491 1.00 82.94 94 ALA A O 1
ATOM 738 N N . ALA A 1 95 ? -12.577 1.018 20.781 1.00 82.94 95 ALA A N 1
ATOM 739 C CA . ALA A 1 95 ? -12.409 -0.072 21.738 1.00 82.94 95 ALA A CA 1
ATOM 740 C C . ALA A 1 95 ? -12.403 0.422 23.197 1.00 82.94 95 ALA A C 1
ATOM 742 O O . ALA A 1 95 ? -13.061 -0.169 24.055 1.00 82.94 95 ALA A O 1
ATOM 743 N N . MET A 1 96 ? -11.716 1.535 23.482 1.00 84.81 96 MET A N 1
ATOM 744 C CA . MET A 1 96 ? -11.693 2.143 24.817 1.00 84.81 96 MET A CA 1
ATOM 745 C C . MET A 1 96 ? -13.076 2.652 25.240 1.00 84.81 96 MET A C 1
ATOM 747 O O . MET A 1 96 ? -13.481 2.437 26.383 1.00 84.81 96 MET A O 1
ATOM 751 N N . PHE A 1 97 ? -13.829 3.278 24.331 1.00 82.25 97 PHE A N 1
ATOM 752 C CA . PHE A 1 97 ? -15.170 3.785 24.634 1.00 82.25 97 PHE A CA 1
ATOM 753 C C . PHE A 1 97 ? -16.168 2.653 24.916 1.00 82.25 97 PHE A C 1
ATOM 755 O O . PHE A 1 97 ? -16.965 2.736 25.855 1.00 82.25 97 PHE A O 1
ATOM 762 N N . GLU A 1 98 ? -16.103 1.561 24.149 1.00 82.44 98 GLU A N 1
ATOM 763 C CA . GLU A 1 98 ? -16.898 0.364 24.430 1.00 82.44 98 GLU A CA 1
ATOM 764 C C . GLU A 1 98 ? -16.503 -0.298 25.753 1.00 82.44 98 GLU A C 1
ATOM 766 O O . GLU A 1 98 ? -17.388 -0.675 26.527 1.00 82.44 98 GLU A O 1
ATOM 771 N N . GLY A 1 99 ? -15.203 -0.392 26.047 1.00 81.12 99 GLY A N 1
ATOM 772 C CA . GLY A 1 99 ? -14.699 -0.893 27.326 1.00 81.12 99 GLY A CA 1
ATOM 773 C C . GLY A 1 99 ? -15.230 -0.079 28.508 1.00 81.12 99 GLY A C 1
ATOM 774 O O . GLY A 1 99 ? -15.808 -0.640 29.440 1.00 81.12 99 GLY A O 1
ATOM 775 N N . PHE A 1 100 ? -15.145 1.251 28.424 1.00 83.69 100 PHE A N 1
ATOM 776 C CA . PHE A 1 10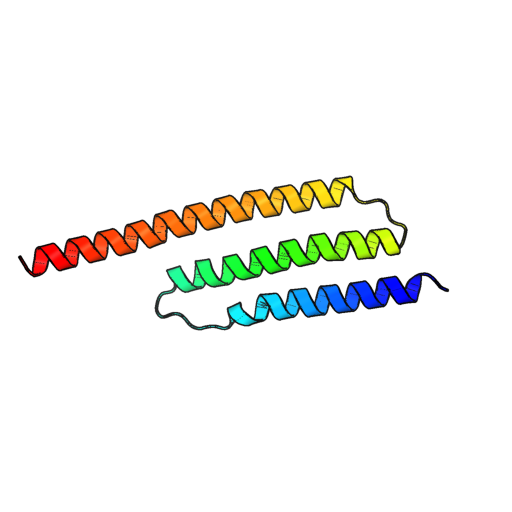0 ? -15.652 2.159 29.454 1.00 83.69 100 PHE A CA 1
ATOM 777 C C . PHE A 1 100 ? -17.172 2.036 29.645 1.00 83.69 100 PHE A C 1
ATOM 779 O O . PHE A 1 100 ? -17.668 1.963 30.772 1.00 83.69 100 PHE A O 1
ATOM 786 N N . ARG A 1 101 ? -17.931 1.939 28.545 1.00 82.06 101 ARG A N 1
ATOM 787 C CA . ARG A 1 101 ? -19.389 1.756 28.588 1.00 82.06 101 ARG A CA 1
ATOM 788 C C . ARG A 1 101 ? -19.794 0.417 29.207 1.00 82.06 101 ARG A C 1
ATOM 790 O O . ARG A 1 101 ? -20.833 0.364 29.863 1.00 82.06 101 ARG A O 1
ATOM 797 N N . ARG A 1 102 ? -19.018 -0.652 29.002 1.00 79.62 102 ARG A N 1
ATOM 798 C CA . ARG A 1 102 ? -19.263 -1.953 29.648 1.00 79.62 102 ARG A CA 1
ATOM 799 C C . ARG A 1 102 ? -19.012 -1.879 31.151 1.00 79.62 102 ARG A C 1
ATOM 801 O O . ARG A 1 102 ? -19.876 -2.306 31.901 1.00 79.62 102 ARG A O 1
ATOM 808 N N . ILE A 1 103 ? -17.911 -1.262 31.585 1.00 83.19 103 ILE A N 1
ATOM 809 C CA . ILE A 1 103 ? -17.589 -1.093 33.014 1.00 83.19 103 ILE A CA 1
ATOM 810 C C . ILE A 1 103 ? -18.688 -0.301 33.737 1.00 83.19 103 ILE A C 1
ATOM 812 O O . ILE A 1 103 ? -19.177 -0.741 34.771 1.00 83.19 103 ILE A O 1
ATOM 816 N N . ARG A 1 104 ? -19.155 0.810 33.152 1.00 80.12 104 ARG A N 1
ATOM 817 C CA . ARG A 1 104 ? -20.231 1.636 33.731 1.00 80.12 104 ARG A CA 1
ATOM 818 C C . ARG A 1 104 ? -21.593 0.931 33.824 1.00 80.12 104 ARG A C 1
ATOM 820 O O . ARG A 1 104 ? -22.444 1.389 34.569 1.00 80.12 104 ARG A O 1
ATOM 827 N N . LYS A 1 105 ? -21.846 -0.116 33.034 1.00 73.75 105 LYS A N 1
ATOM 828 C CA . LYS A 1 105 ? -23.102 -0.885 33.109 1.00 73.75 105 LYS A CA 1
ATOM 829 C C . LYS A 1 105 ? -23.062 -2.007 34.148 1.00 73.75 105 LYS A C 1
ATOM 831 O O . LYS A 1 105 ? -24.119 -2.527 34.486 1.00 73.75 105 LYS A O 1
ATOM 836 N N . THR A 1 106 ? -21.867 -2.409 34.570 1.00 70.31 106 THR A N 1
ATOM 837 C CA . THR A 1 106 ? -21.653 -3.487 35.544 1.00 70.31 106 THR A CA 1
ATOM 838 C C . THR A 1 106 ? -21.438 -2.941 36.962 1.00 70.31 106 THR A C 1
ATOM 840 O O . THR A 1 106 ? -21.640 -3.683 37.918 1.00 70.31 106 THR A O 1
ATOM 843 N N . ALA A 1 107 ? -21.030 -1.673 37.087 1.00 55.81 107 ALA A N 1
ATOM 844 C CA . ALA A 1 107 ? -21.011 -0.905 38.335 1.00 55.81 107 ALA A CA 1
ATOM 845 C C . ALA A 1 107 ? -22.369 -0.240 38.592 1.00 55.81 107 ALA A C 1
ATOM 847 O O . ALA A 1 107 ? -22.757 -0.162 39.776 1.00 55.81 107 ALA A O 1
#